Protein AF-A0AAW9KGG6-F1 (afdb_monomer)

Mean predicted aligned error: 2.8 Å

Structure (mmCIF, N/CA/C/O backbone):
data_AF-A0AAW9KGG6-F1
#
_entry.id   AF-A0AAW9KGG6-F1
#
loop_
_atom_site.group_PDB
_atom_site.id
_atom_site.type_symbol
_atom_site.label_atom_id
_atom_site.label_alt_id
_atom_site.label_comp_id
_atom_site.label_asym_id
_atom_site.label_entity_id
_atom_site.label_seq_id
_atom_site.pdbx_PDB_ins_code
_atom_site.Cartn_x
_atom_site.Cartn_y
_atom_site.Cartn_z
_atom_site.occupancy
_atom_site.B_iso_or_equiv
_atom_site.auth_seq_id
_atom_site.auth_comp_id
_atom_site.auth_asym_id
_atom_site.auth_atom_id
_atom_site.pdbx_PDB_model_num
ATOM 1 N N . MET A 1 1 ? -17.019 2.214 8.677 1.00 80.38 1 MET A N 1
ATOM 2 C CA . MET A 1 1 ? -15.685 2.861 8.670 1.00 80.38 1 MET A CA 1
ATOM 3 C C . MET A 1 1 ? -14.866 2.253 7.542 1.00 80.38 1 MET A C 1
ATOM 5 O O . MET A 1 1 ? -14.803 1.029 7.478 1.00 80.38 1 MET A O 1
ATOM 9 N N . LYS A 1 2 ? -14.316 3.058 6.623 1.00 92.00 2 LYS A N 1
ATOM 10 C CA . LYS A 1 2 ? -13.509 2.531 5.507 1.00 92.00 2 LYS A CA 1
ATOM 11 C C . LYS A 1 2 ? -12.157 2.030 6.034 1.00 92.00 2 LYS A C 1
ATOM 13 O O . LYS A 1 2 ? -11.598 2.631 6.952 1.00 92.00 2 LYS A O 1
ATOM 18 N N . LYS A 1 3 ? -11.664 0.920 5.483 1.00 93.31 3 LYS A N 1
ATOM 19 C CA . LYS A 1 3 ? -10.338 0.361 5.785 1.00 93.31 3 LYS A CA 1
ATOM 20 C C . LYS A 1 3 ? -9.383 0.713 4.644 1.00 93.31 3 LYS A C 1
ATOM 22 O O . LYS A 1 3 ? -9.792 0.654 3.489 1.00 93.31 3 LYS A O 1
ATOM 27 N N . LEU A 1 4 ? -8.147 1.071 4.976 1.00 95.06 4 LEU A N 1
ATOM 28 C CA . LEU A 1 4 ? -7.050 1.282 4.033 1.00 95.06 4 LEU A CA 1
ATOM 29 C C . LEU A 1 4 ? -5.925 0.322 4.409 1.00 95.06 4 LEU A C 1
ATOM 31 O O . LEU A 1 4 ? -5.480 0.336 5.555 1.00 95.06 4 LEU A O 1
ATOM 35 N N . ILE A 1 5 ? -5.480 -0.495 3.462 1.00 95.50 5 ILE A N 1
ATOM 36 C CA . ILE A 1 5 ? -4.374 -1.433 3.662 1.00 95.50 5 ILE A CA 1
ATOM 37 C C . ILE A 1 5 ? -3.125 -0.833 3.021 1.00 95.50 5 ILE A C 1
ATOM 39 O O . ILE A 1 5 ? -3.159 -0.392 1.874 1.00 95.50 5 ILE A O 1
ATOM 43 N N . ILE A 1 6 ? -2.030 -0.792 3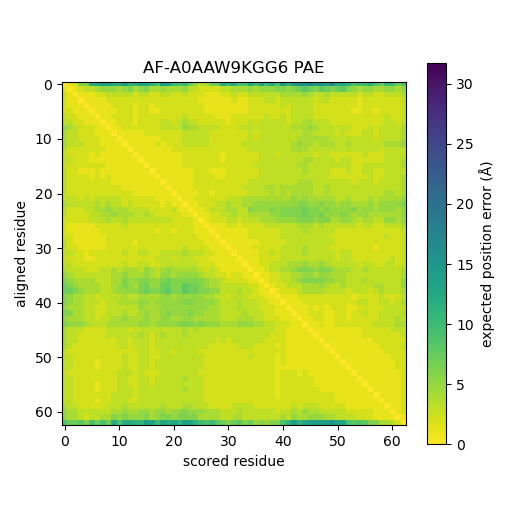.774 1.00 96.00 6 ILE A N 1
ATOM 44 C CA . ILE A 1 6 ? -0.713 -0.389 3.292 1.00 96.00 6 ILE A CA 1
ATOM 45 C C . ILE A 1 6 ? -0.018 -1.640 2.756 1.00 96.00 6 ILE A C 1
ATOM 47 O O . ILE A 1 6 ? 0.390 -2.506 3.529 1.00 96.00 6 ILE A O 1
ATOM 51 N N . ALA A 1 7 ? 0.144 -1.695 1.437 1.00 95.06 7 ALA A N 1
ATOM 52 C CA . ALA A 1 7 ? 0.823 -2.754 0.695 1.00 95.06 7 ALA A CA 1
ATOM 53 C C . ALA A 1 7 ? 2.363 -2.674 0.824 1.00 95.06 7 ALA A C 1
ATOM 55 O O . ALA A 1 7 ? 3.083 -2.446 -0.147 1.00 95.06 7 ALA A O 1
ATOM 56 N N . SER A 1 8 ? 2.880 -2.758 2.053 1.00 92.38 8 SER A N 1
ATOM 57 C CA . SER A 1 8 ? 4.313 -2.660 2.354 1.00 92.38 8 SER A CA 1
ATOM 58 C C . SER A 1 8 ? 4.663 -3.430 3.624 1.00 92.38 8 SER A C 1
ATOM 60 O O . SER A 1 8 ? 3.971 -3.294 4.630 1.00 92.38 8 SER A O 1
ATOM 62 N N . ASN A 1 9 ? 5.800 -4.129 3.605 1.00 90.06 9 ASN A N 1
ATOM 63 C CA . ASN A 1 9 ? 6.405 -4.766 4.783 1.00 90.06 9 ASN A CA 1
ATOM 64 C C . ASN A 1 9 ? 7.400 -3.849 5.524 1.00 90.06 9 ASN A C 1
ATOM 66 O O . ASN A 1 9 ? 7.861 -4.163 6.624 1.00 90.06 9 ASN A O 1
ATOM 70 N N . ASN A 1 10 ? 7.716 -2.674 4.963 1.00 92.44 10 ASN A N 1
ATOM 71 C CA . ASN A 1 10 ? 8.637 -1.721 5.583 1.00 92.44 10 ASN A CA 1
ATOM 72 C C . ASN A 1 10 ? 7.984 -1.013 6.785 1.00 92.44 10 ASN A C 1
ATOM 74 O O . ASN A 1 10 ? 7.190 -0.084 6.621 1.00 92.44 10 ASN A O 1
ATOM 78 N N . GLN A 1 11 ? 8.381 -1.420 7.992 1.00 93.06 11 GLN A N 1
ATOM 79 C CA . GLN A 1 11 ? 7.836 -0.917 9.259 1.00 93.06 11 GLN A CA 1
ATOM 80 C C . GLN A 1 11 ? 8.022 0.596 9.459 1.00 93.06 11 GLN A C 1
ATOM 82 O O . GLN A 1 11 ? 7.135 1.254 10.005 1.00 93.06 11 GLN A O 1
ATOM 87 N N . GLY A 1 12 ? 9.137 1.165 8.986 1.00 96.06 12 GLY A N 1
ATOM 88 C CA . GLY A 1 12 ? 9.389 2.607 9.055 1.00 96.06 12 GLY A CA 1
ATOM 89 C C . GLY A 1 12 ? 8.362 3.393 8.240 1.00 96.06 12 GLY A C 1
ATOM 90 O O . GLY A 1 12 ? 7.653 4.237 8.787 1.00 96.06 12 GLY A O 1
ATOM 91 N N . LYS A 1 13 ? 8.189 3.018 6.964 1.00 93.94 13 LYS A N 1
ATOM 92 C CA . LYS A 1 13 ? 7.194 3.633 6.067 1.00 93.94 13 LYS A CA 1
ATOM 93 C C . LYS A 1 13 ? 5.770 3.490 6.606 1.00 93.94 13 LYS A C 1
ATOM 95 O O . LYS A 1 13 ? 4.995 4.439 6.573 1.00 93.94 13 LYS A O 1
ATOM 100 N N . ILE A 1 14 ? 5.421 2.314 7.131 1.00 95.44 14 ILE A N 1
ATOM 101 C CA . ILE A 1 14 ? 4.093 2.057 7.711 1.00 95.44 14 ILE A CA 1
ATOM 102 C C . ILE A 1 14 ? 3.819 3.006 8.881 1.00 95.44 14 ILE A C 1
ATOM 104 O O . ILE A 1 14 ? 2.734 3.584 8.959 1.00 95.44 14 ILE A O 1
ATOM 108 N N . LYS A 1 15 ? 4.792 3.182 9.783 1.00 96.44 15 LYS A N 1
ATOM 109 C CA . LYS A 1 15 ? 4.663 4.083 10.934 1.00 96.44 15 LYS A CA 1
ATOM 110 C C . LYS A 1 15 ? 4.450 5.531 10.492 1.00 96.44 15 LYS A C 1
ATOM 112 O O . LYS A 1 15 ? 3.577 6.202 11.037 1.00 96.44 15 LYS A O 1
ATOM 117 N N . GLU A 1 16 ? 5.204 5.992 9.497 1.00 97.56 16 GLU A N 1
ATOM 118 C CA . GLU A 1 16 ? 5.072 7.341 8.935 1.00 97.56 16 GLU A CA 1
ATOM 119 C C . GLU A 1 16 ? 3.701 7.559 8.285 1.00 97.56 16 GLU A C 1
ATOM 121 O O . GLU A 1 16 ? 3.016 8.526 8.611 1.00 97.56 16 GLU A O 1
ATOM 126 N N . ILE A 1 17 ? 3.239 6.629 7.443 1.00 96.25 17 ILE A N 1
ATOM 127 C CA . ILE A 1 17 ? 1.928 6.728 6.780 1.00 96.25 17 ILE A CA 1
ATOM 128 C C . ILE A 1 17 ? 0.791 6.711 7.809 1.00 96.25 17 ILE A C 1
ATOM 130 O O . ILE A 1 17 ? -0.118 7.538 7.734 1.00 96.25 17 ILE A O 1
ATOM 134 N N . LYS A 1 18 ? 0.847 5.813 8.805 1.00 95.69 18 LYS A N 1
ATOM 135 C CA . LYS A 1 18 ? -0.132 5.78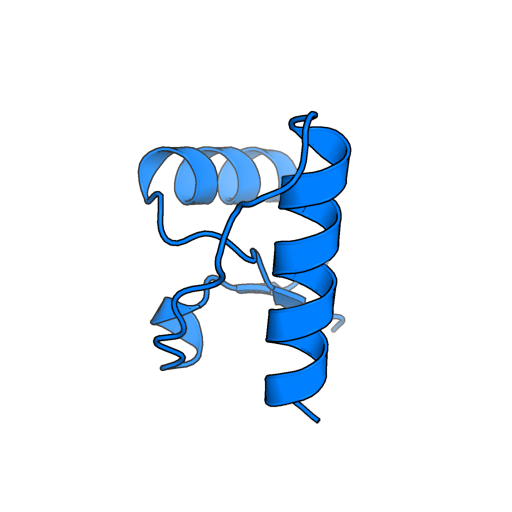4 9.906 1.00 95.69 18 LYS A CA 1
ATOM 136 C C . LYS A 1 18 ? -0.170 7.122 10.649 1.00 95.69 18 LYS A C 1
ATOM 138 O O . LYS A 1 18 ? -1.257 7.585 10.979 1.00 95.69 18 LYS A O 1
ATOM 143 N N . LYS A 1 19 ? 0.988 7.757 10.869 1.00 96.75 19 LYS A N 1
ATOM 144 C CA . LYS A 1 19 ? 1.079 9.071 11.519 1.00 96.75 19 LYS A CA 1
ATOM 145 C C . LYS A 1 19 ? 0.467 10.183 10.665 1.00 96.75 19 LYS A C 1
ATOM 147 O O . LYS A 1 19 ? -0.300 10.982 11.185 1.00 96.75 19 LYS A O 1
ATOM 152 N N . VAL A 1 20 ? 0.760 10.215 9.364 1.00 97.12 20 VAL A N 1
ATOM 153 C CA . VAL A 1 20 ? 0.215 11.221 8.430 1.00 97.12 20 VAL A CA 1
ATOM 154 C C . VAL A 1 20 ? -1.312 11.141 8.338 1.00 97.12 20 VAL A C 1
ATOM 156 O O . VAL A 1 20 ? -1.981 12.167 8.239 1.00 97.12 20 VAL A O 1
ATOM 159 N N . LEU A 1 21 ? -1.874 9.934 8.396 1.00 95.88 21 LEU A N 1
ATOM 160 C CA . LEU A 1 21 ? -3.311 9.698 8.234 1.00 95.88 21 LEU A CA 1
ATOM 161 C C . LEU A 1 21 ? -4.086 9.639 9.563 1.00 95.88 21 LEU A C 1
ATOM 163 O O . LEU A 1 21 ? -5.278 9.340 9.544 1.00 95.88 21 LEU A O 1
ATOM 167 N N . GLU A 1 22 ? -3.451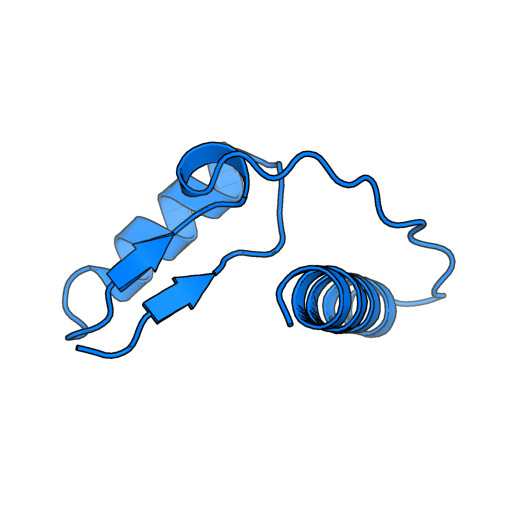 9.926 10.706 1.00 95.00 22 GLU A N 1
ATOM 168 C CA . GLU A 1 22 ? -4.026 9.680 12.042 1.00 95.00 22 GLU A CA 1
ATOM 169 C C . GLU A 1 22 ? -5.339 10.436 12.317 1.00 95.00 22 GLU A C 1
ATOM 171 O O . GLU A 1 22 ? -6.182 9.957 13.071 1.00 95.00 22 GLU A O 1
ATOM 176 N N . ASN A 1 23 ? -5.532 11.592 11.675 1.00 95.69 23 ASN A N 1
ATOM 177 C CA . ASN A 1 23 ? -6.708 12.452 11.853 1.00 95.69 23 ASN A CA 1
ATOM 178 C C . ASN A 1 23 ? -7.797 12.227 10.789 1.00 95.69 23 ASN A C 1
ATOM 180 O O . ASN A 1 23 ? -8.805 12.934 10.771 1.00 95.69 23 ASN A O 1
ATOM 184 N N . ILE A 1 24 ? -7.606 11.271 9.878 1.00 95.38 24 ILE A N 1
ATOM 185 C CA . ILE A 1 24 ? -8.590 10.925 8.849 1.00 95.38 24 ILE A CA 1
ATOM 186 C C . ILE A 1 24 ? -9.455 9.771 9.381 1.00 95.38 24 ILE A C 1
ATOM 188 O O . ILE A 1 24 ? -8.906 8.833 9.958 1.00 95.38 24 ILE A O 1
ATOM 192 N N . PRO A 1 25 ? -10.790 9.765 9.176 1.00 94.19 25 PRO A N 1
ATOM 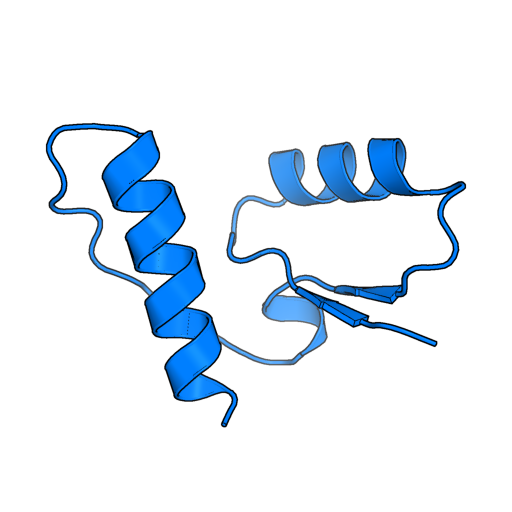193 C CA . PRO A 1 25 ? -11.682 8.689 9.630 1.00 94.19 25 PRO A CA 1
ATOM 194 C C . PRO A 1 25 ? -11.537 7.392 8.798 1.00 94.19 25 PRO A C 1
ATOM 196 O O . PRO A 1 25 ? -12.496 6.875 8.216 1.00 94.19 25 PRO A O 1
ATOM 199 N N . LEU A 1 26 ? -10.317 6.856 8.739 1.00 94.75 26 LEU A N 1
ATOM 200 C CA . LEU A 1 26 ? -9.915 5.628 8.061 1.00 94.75 26 LEU A CA 1
ATOM 201 C C . LEU A 1 26 ? -9.288 4.660 9.063 1.00 94.75 26 LEU A C 1
ATOM 203 O O . LEU A 1 26 ? -8.477 5.039 9.903 1.00 94.75 26 LEU A O 1
ATOM 207 N N . LYS A 1 27 ? -9.607 3.370 8.933 1.00 94.94 27 LYS A N 1
ATOM 208 C CA . LYS A 1 27 ? -8.866 2.313 9.628 1.00 94.94 27 LYS A CA 1
ATOM 209 C C . LYS A 1 27 ? -7.652 1.924 8.787 1.00 94.94 27 LYS A C 1
ATOM 211 O O . LYS A 1 27 ? -7.807 1.172 7.828 1.00 94.94 27 LYS A O 1
ATOM 216 N N . VAL A 1 28 ? -6.475 2.432 9.139 1.00 95.94 28 VAL A N 1
ATOM 217 C CA . VAL A 1 28 ? -5.218 2.126 8.439 1.00 95.94 28 VAL A CA 1
ATOM 218 C C . VAL A 1 28 ? -4.606 0.830 8.986 1.00 95.94 28 VAL A C 1
ATOM 220 O O . VAL A 1 28 ? -4.327 0.728 10.180 1.00 95.94 28 VAL A O 1
ATOM 223 N N . LEU A 1 29 ? -4.403 -0.155 8.114 1.00 95.19 29 LEU A N 1
ATOM 224 C CA . LEU A 1 29 ? -3.881 -1.493 8.409 1.00 95.19 29 LEU A CA 1
ATOM 225 C C . LEU A 1 29 ? -2.608 -1.753 7.594 1.00 95.19 29 LEU A C 1
ATOM 227 O O . LEU A 1 29 ? -2.481 -1.272 6.474 1.00 95.19 29 LEU A O 1
ATOM 231 N N . SER A 1 30 ? -1.672 -2.513 8.144 1.00 95.44 30 SER A N 1
ATOM 232 C CA . SER A 1 30 ? -0.551 -3.125 7.418 1.00 95.44 30 SER A CA 1
ATOM 233 C C . SER A 1 30 ? -0.882 -4.566 7.024 1.00 95.44 30 SER A C 1
ATOM 235 O O . SER A 1 30 ? -1.863 -5.116 7.522 1.00 95.44 30 SER A O 1
ATOM 237 N N . LEU A 1 31 ? -0.056 -5.187 6.178 1.00 93.81 31 LEU A N 1
ATOM 238 C CA . LEU A 1 31 ? -0.178 -6.611 5.827 1.00 93.81 31 LEU A CA 1
ATOM 239 C C . LEU A 1 31 ? -0.089 -7.513 7.069 1.00 93.81 31 LEU A C 1
ATOM 241 O O . LEU A 1 31 ? -0.940 -8.374 7.279 1.00 93.81 31 LEU A O 1
ATOM 245 N N . ASN A 1 32 ? 0.835 -7.198 7.982 1.00 92.62 32 ASN A N 1
ATOM 246 C CA . ASN A 1 32 ? 0.953 -7.885 9.270 1.00 92.62 32 ASN A CA 1
ATOM 247 C C . ASN A 1 32 ? -0.311 -7.756 10.135 1.00 92.62 32 ASN A C 1
ATOM 249 O O . ASN A 1 32 ? -0.708 -8.722 10.779 1.00 92.62 32 ASN A O 1
ATOM 253 N N . ASP A 1 33 ? -0.972 -6.588 10.141 1.00 93.81 33 ASP A N 1
ATOM 254 C CA . ASP A 1 33 ? -2.197 -6.376 10.935 1.00 93.81 33 ASP A CA 1
ATOM 255 C C . ASP A 1 33 ? -3.364 -7.267 10.467 1.00 93.81 33 ASP A C 1
ATOM 257 O O . ASP A 1 33 ? -4.333 -7.455 11.205 1.00 93.81 33 ASP A O 1
ATOM 261 N N . ILE A 1 34 ? -3.298 -7.777 9.234 1.00 93.12 34 ILE A N 1
ATOM 262 C CA . ILE A 1 34 ? -4.302 -8.664 8.635 1.00 93.12 34 ILE A CA 1
ATOM 263 C C . ILE A 1 34 ? -3.791 -10.097 8.431 1.00 93.12 34 I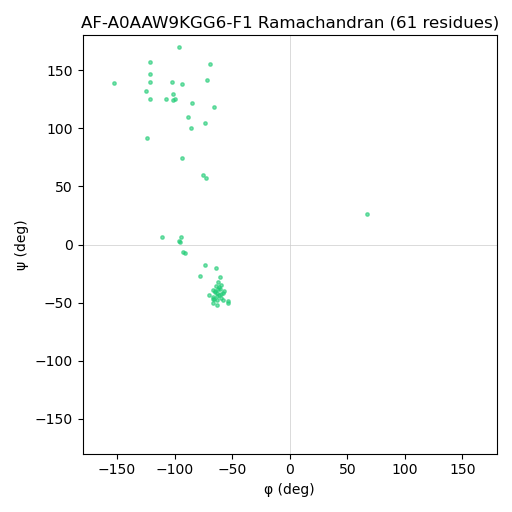LE A C 1
ATOM 265 O O . ILE A 1 34 ? -4.517 -10.909 7.869 1.00 93.12 34 ILE A O 1
ATOM 269 N N . GLY A 1 35 ? -2.586 -10.418 8.915 1.00 91.12 35 GLY A N 1
ATOM 270 C CA . GLY A 1 35 ? -2.003 -11.759 8.819 1.00 91.12 35 GLY A CA 1
ATOM 271 C C . GLY A 1 35 ? -1.655 -12.190 7.394 1.00 91.12 35 GLY A C 1
ATOM 272 O O . GLY A 1 35 ? -1.667 -13.382 7.109 1.00 91.12 35 GLY A O 1
ATOM 273 N N . VAL A 1 36 ? -1.387 -11.232 6.505 1.00 89.62 36 VAL A N 1
ATOM 274 C CA . VAL A 1 36 ? -1.018 -11.491 5.112 1.00 89.62 36 VAL A CA 1
ATOM 275 C C . VAL A 1 36 ? 0.491 -11.387 4.968 1.00 89.62 36 VAL A C 1
ATOM 277 O O . VAL A 1 36 ? 1.074 -10.358 5.305 1.00 89.62 36 VAL A O 1
ATOM 280 N N . ASP A 1 37 ? 1.095 -12.448 4.444 1.00 88.31 37 ASP 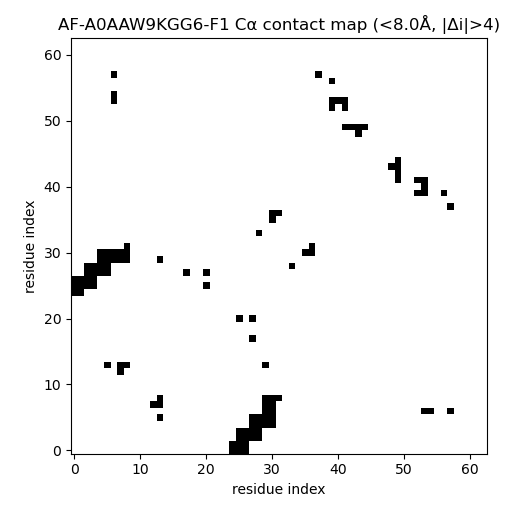A N 1
ATOM 281 C CA . ASP A 1 37 ? 2.516 -12.522 4.121 1.00 88.31 37 ASP A CA 1
ATOM 282 C C . ASP A 1 37 ? 2.651 -12.892 2.642 1.00 88.31 37 ASP A C 1
ATOM 284 O O . ASP A 1 37 ? 2.562 -14.057 2.258 1.00 88.31 37 ASP A O 1
ATOM 288 N N . ILE A 1 38 ? 2.738 -11.859 1.806 1.00 86.75 38 ILE A N 1
ATOM 289 C CA . ILE A 1 38 ? 2.896 -11.970 0.357 1.00 86.75 38 ILE A CA 1
ATOM 290 C C . ILE A 1 38 ? 4.132 -11.169 -0.005 1.00 86.75 38 ILE A C 1
ATOM 292 O O . ILE A 1 38 ? 4.265 -10.006 0.396 1.00 86.75 38 ILE A O 1
ATOM 296 N N . ASP A 1 39 ? 4.997 -11.784 -0.799 1.00 88.06 39 ASP A N 1
ATOM 297 C CA . ASP A 1 39 ? 6.084 -11.095 -1.470 1.00 88.06 39 ASP A CA 1
ATOM 298 C C . ASP A 1 39 ? 5.692 -10.864 -2.930 1.00 88.06 39 ASP A C 1
ATOM 300 O O . ASP A 1 39 ? 5.298 -11.796 -3.631 1.00 88.06 39 ASP A O 1
ATOM 304 N N . VAL A 1 40 ? 5.740 -9.608 -3.361 1.00 91.94 40 VAL A N 1
ATOM 305 C CA . VAL A 1 40 ? 5.364 -9.195 -4.716 1.00 91.94 40 VAL A CA 1
ATOM 306 C C . VAL A 1 40 ? 6.638 -8.847 -5.464 1.00 91.94 40 VAL A C 1
ATOM 308 O O . VAL A 1 40 ? 7.401 -7.987 -5.023 1.00 91.94 40 VAL A O 1
ATOM 311 N N . GLU A 1 41 ? 6.845 -9.481 -6.613 1.00 93.81 41 GLU A N 1
ATOM 312 C CA . GLU A 1 41 ? 8.002 -9.211 -7.461 1.00 93.81 41 GLU A CA 1
ATOM 313 C C . GLU A 1 41 ? 7.951 -7.778 -8.018 1.00 93.81 41 GLU A C 1
ATOM 315 O O . GLU A 1 41 ? 7.043 -7.413 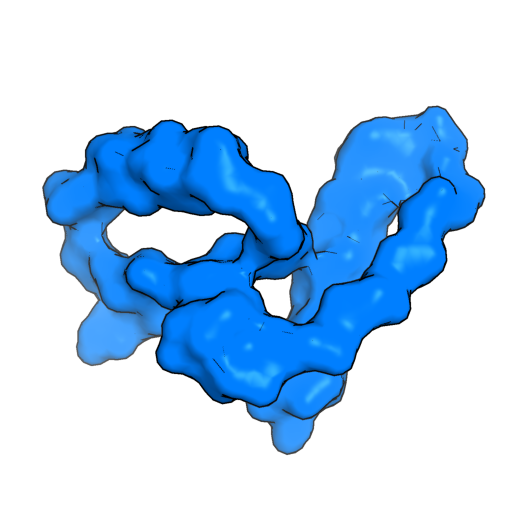-8.765 1.00 93.81 41 GLU A O 1
ATOM 320 N N . GLU A 1 42 ? 8.946 -6.961 -7.673 1.00 93.31 42 GLU A N 1
ATOM 321 C CA . GLU A 1 42 ? 9.103 -5.579 -8.146 1.00 93.31 42 GLU A CA 1
ATOM 322 C C . GLU A 1 42 ? 10.019 -5.528 -9.386 1.00 93.31 42 GLU A C 1
ATOM 324 O O . GLU A 1 42 ? 11.182 -5.136 -9.304 1.00 93.31 42 GLU A O 1
ATOM 329 N N . ASP A 1 43 ? 9.497 -5.948 -10.539 1.00 96.75 43 ASP A N 1
ATOM 330 C CA . ASP A 1 43 ? 10.185 -6.015 -11.845 1.00 96.75 43 ASP A CA 1
ATOM 331 C C . ASP A 1 43 ? 9.949 -4.785 -12.748 1.00 96.75 43 AS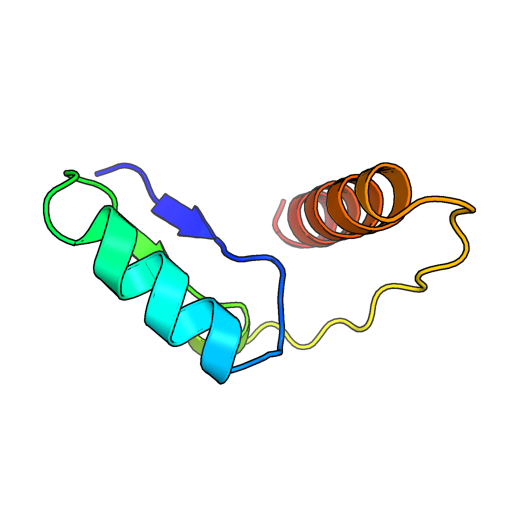P A C 1
ATOM 333 O O . ASP A 1 43 ? 10.433 -4.727 -13.881 1.00 96.75 43 ASP A O 1
ATOM 337 N N . GLY A 1 44 ? 9.208 -3.790 -12.258 1.00 96.12 44 GLY A N 1
ATOM 338 C CA . GLY A 1 44 ? 8.950 -2.536 -12.956 1.00 96.12 44 GLY A CA 1
ATOM 339 C C . GLY A 1 44 ? 10.198 -1.659 -13.079 1.00 96.12 44 GLY A C 1
ATOM 340 O O . GLY A 1 44 ? 11.116 -1.711 -12.258 1.00 96.12 44 GLY A O 1
ATOM 341 N N . ILE A 1 45 ? 10.208 -0.793 -14.092 1.00 98.06 45 ILE A N 1
ATOM 342 C CA . ILE A 1 45 ? 11.320 0.123 -14.389 1.00 98.06 45 ILE A CA 1
ATOM 343 C C . ILE A 1 45 ? 11.298 1.323 -13.430 1.00 98.06 45 ILE A C 1
ATOM 345 O O . ILE A 1 45 ? 12.332 1.931 -13.143 1.00 98.06 45 ILE A O 1
ATOM 349 N N . THR A 1 46 ? 10.120 1.672 -12.917 1.00 98.12 46 THR A N 1
ATOM 350 C CA . THR A 1 46 ? 9.894 2.843 -12.068 1.00 98.12 46 THR A CA 1
ATOM 351 C C . THR A 1 46 ? 9.325 2.475 -10.698 1.00 98.12 46 THR A C 1
ATOM 353 O O . THR A 1 46 ? 8.670 1.451 -10.501 1.00 98.12 46 THR A O 1
ATOM 356 N N . PHE A 1 47 ? 9.521 3.367 -9.722 1.00 95.81 47 PHE A N 1
ATOM 357 C CA . PHE A 1 47 ? 8.905 3.220 -8.400 1.00 95.81 47 PHE A CA 1
ATOM 358 C C . PHE A 1 47 ? 7.374 3.251 -8.451 1.00 95.81 47 PHE A C 1
ATOM 360 O O . PHE A 1 47 ? 6.730 2.599 -7.634 1.00 95.81 47 PHE A O 1
ATOM 367 N N . GLU A 1 48 ? 6.797 4.007 -9.387 1.00 97.44 48 GLU A N 1
ATOM 368 C CA . GLU A 1 48 ? 5.348 4.095 -9.565 1.00 97.44 48 GLU A CA 1
ATOM 369 C C . GLU A 1 48 ? 4.765 2.758 -10.034 1.00 97.44 48 GLU A C 1
ATOM 371 O O . GLU A 1 48 ? 3.804 2.273 -9.434 1.00 97.44 48 GLU A O 1
ATOM 376 N N . GLU A 1 49 ? 5.381 2.128 -11.039 1.00 97.94 49 GLU A N 1
ATOM 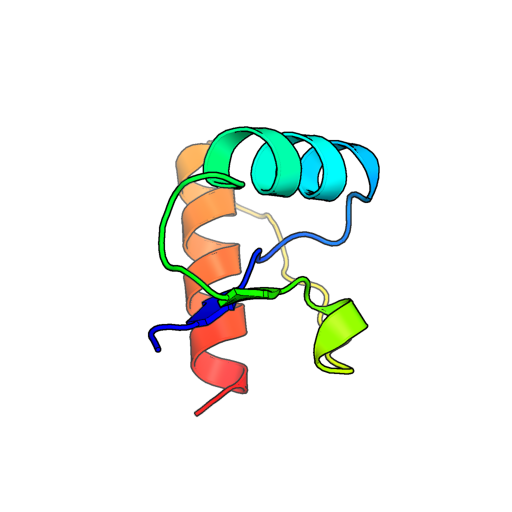377 C CA . GLU A 1 49 ? 4.978 0.806 -11.535 1.00 97.94 49 GLU A CA 1
ATOM 378 C C . GLU A 1 49 ? 5.017 -0.236 -10.419 1.00 97.94 49 GLU A C 1
ATOM 380 O O . GLU A 1 49 ? 4.026 -0.928 -10.189 1.00 97.94 49 GLU A O 1
ATOM 385 N N . ASN A 1 50 ? 6.113 -0.281 -9.660 1.00 96.50 50 ASN A N 1
ATOM 386 C CA . ASN A 1 50 ? 6.270 -1.229 -8.559 1.00 96.50 50 ASN A CA 1
ATOM 387 C C . ASN A 1 50 ? 5.287 -0.964 -7.405 1.00 96.50 50 ASN A C 1
ATOM 389 O O . ASN A 1 50 ? 4.706 -1.894 -6.846 1.00 96.50 50 ASN A O 1
ATOM 393 N N . ALA A 1 51 ? 5.024 0.301 -7.060 1.00 95.31 51 ALA A N 1
ATOM 394 C CA . ALA A 1 51 ? 4.031 0.645 -6.041 1.00 95.31 51 ALA A CA 1
ATOM 395 C C . ALA A 1 51 ? 2.604 0.249 -6.461 1.00 95.31 51 ALA A C 1
ATOM 397 O O . ALA A 1 51 ? 1.831 -0.262 -5.638 1.00 95.31 51 ALA A O 1
ATOM 398 N N . LYS A 1 52 ? 2.261 0.458 -7.738 1.00 96.88 52 LYS A N 1
ATOM 399 C CA . LYS A 1 52 ? 0.975 0.057 -8.312 1.00 96.88 52 LYS A CA 1
ATOM 400 C C . LYS A 1 52 ? 0.838 -1.465 -8.353 1.00 96.88 52 LYS A C 1
ATOM 402 O O . LYS A 1 52 ? -0.151 -1.969 -7.827 1.00 96.88 52 LYS A O 1
ATOM 407 N N . LYS A 1 53 ? 1.835 -2.181 -8.886 1.00 96.69 53 LYS A N 1
ATOM 408 C CA . LYS A 1 53 ? 1.859 -3.653 -8.969 1.00 96.69 53 LYS A CA 1
ATOM 409 C C . LYS A 1 53 ? 1.632 -4.289 -7.599 1.00 96.69 53 LYS A C 1
ATOM 411 O O . LYS A 1 53 ? 0.692 -5.061 -7.439 1.00 96.69 53 LYS A O 1
ATOM 416 N N . LYS A 1 54 ? 2.379 -3.851 -6.578 1.00 95.44 54 LYS A N 1
ATOM 417 C CA . LYS A 1 54 ? 2.176 -4.290 -5.185 1.00 95.44 54 LYS A CA 1
ATOM 418 C C . LYS A 1 54 ? 0.750 -4.095 -4.696 1.00 95.44 54 LYS A C 1
ATOM 420 O O . LYS A 1 54 ? 0.163 -5.003 -4.118 1.00 95.44 54 LYS A O 1
ATOM 425 N N . SER A 1 55 ? 0.193 -2.908 -4.920 1.00 95.44 55 SER A N 1
ATOM 426 C CA . SER A 1 55 ? -1.159 -2.584 -4.462 1.00 95.44 55 SER A CA 1
ATOM 427 C C . SER A 1 55 ? -2.220 -3.443 -5.157 1.00 95.44 55 SER A C 1
ATOM 429 O O . SER A 1 55 ? -3.158 -3.894 -4.505 1.00 95.44 55 SER A O 1
ATOM 431 N N . GLU A 1 56 ? -2.073 -3.685 -6.461 1.00 95.19 56 GLU A N 1
ATOM 432 C CA . GLU A 1 56 ? -2.999 -4.504 -7.247 1.00 95.19 56 GLU A CA 1
ATOM 433 C C . GLU A 1 56 ? -2.915 -5.992 -6.895 1.00 95.19 56 GLU A C 1
ATOM 435 O O . GLU A 1 56 ? -3.954 -6.633 -6.761 1.00 95.19 56 GLU A O 1
ATOM 440 N N . GLU A 1 57 ? -1.715 -6.547 -6.731 1.00 94.94 57 GLU A N 1
ATOM 441 C CA . GLU A 1 57 ? -1.533 -7.961 -6.377 1.00 94.94 57 GLU A CA 1
ATOM 442 C C . GLU A 1 57 ? -2.063 -8.271 -4.981 1.00 94.94 57 GLU A C 1
ATOM 444 O O . GLU A 1 57 ? -2.865 -9.187 -4.817 1.00 94.94 57 GLU A O 1
ATOM 449 N N . ILE A 1 58 ? -1.727 -7.439 -3.994 1.00 93.50 58 ILE A N 1
ATOM 450 C CA . ILE A 1 58 ? -2.260 -7.588 -2.636 1.00 93.50 58 ILE A CA 1
ATOM 451 C C . ILE A 1 58 ? -3.780 -7.430 -2.626 1.00 93.50 58 ILE A C 1
ATOM 453 O O . ILE A 1 58 ? -4.464 -8.147 -1.905 1.00 93.50 58 ILE A O 1
ATOM 457 N N . TYR A 1 59 ? -4.337 -6.511 -3.420 1.00 93.88 59 TYR A N 1
ATOM 458 C CA . TYR A 1 59 ? -5.789 -6.375 -3.519 1.00 93.88 59 TYR A CA 1
ATOM 459 C C . TYR A 1 59 ? -6.450 -7.637 -4.085 1.00 93.88 59 TYR A C 1
ATOM 461 O O . TYR A 1 59 ? -7.484 -8.047 -3.564 1.00 93.88 59 TYR A O 1
ATOM 469 N N . LYS A 1 60 ? -5.856 -8.254 -5.115 1.00 92.75 60 LYS A N 1
ATOM 470 C CA . LYS A 1 60 ? -6.359 -9.498 -5.718 1.00 92.75 60 LYS A CA 1
ATOM 471 C C . LYS A 1 60 ? -6.331 -10.675 -4.746 1.00 92.75 60 LYS A C 1
ATOM 473 O O . LYS A 1 60 ? -7.255 -11.470 -4.784 1.00 92.75 60 LYS A O 1
ATOM 478 N N . GLU A 1 61 ? -5.328 -10.766 -3.876 1.00 88.88 61 GLU A N 1
ATOM 479 C CA . GLU A 1 61 ? -5.237 -11.855 -2.888 1.00 88.88 61 GLU A CA 1
ATOM 480 C C . GLU A 1 61 ? -6.248 -11.708 -1.733 1.00 88.88 61 GLU A C 1
ATOM 482 O O . GLU A 1 61 ? -6.522 -12.649 -0.994 1.00 88.88 61 GLU A O 1
ATOM 487 N N . LEU A 1 62 ? -6.808 -10.510 -1.546 1.00 86.75 62 LEU A N 1
ATOM 488 C CA . LEU A 1 62 ? -7.744 -10.205 -0.460 1.00 86.75 62 LEU A CA 1
ATOM 489 C C . LEU A 1 62 ? -9.225 -10.391 -0.823 1.00 86.75 62 LEU A C 1
ATOM 491 O O . LEU A 1 62 ? -10.074 -10.218 0.062 1.00 86.75 62 LEU A O 1
ATOM 495 N N . ILE A 1 63 ? -9.543 -10.666 -2.091 1.00 81.12 63 ILE A N 1
ATOM 496 C CA . ILE A 1 63 ? -10.912 -10.844 -2.612 1.00 81.12 63 ILE A CA 1
ATOM 497 C C . ILE A 1 63 ? -11.188 -12.300 -2.973 1.00 81.12 63 ILE A C 1
ATOM 499 O O . ILE A 1 63 ? -12.355 -12.705 -2.769 1.00 81.12 63 ILE A O 1
#

Nearest PDB structures (foldseek):
  1k7k-assembly1_A  TM=7.976E-01  e=6.287E-04  Escherichia coli
  2pyu-assembly1_A-2  TM=8.007E-01  e=1.450E-03  Escherichia coli K-12
  3tqu-assembly2_D  TM=8.580E-01  e=7.189E-03  Coxiella burnetii RSA 493
  6evs-assembly1_A  TM=4.422E-01  e=2.491E+00  Peribacillus psychrosaccharolyticus
  5u4u-assembly1_A  TM=4.371E-01  e=2.491E+00  Xenopus laevis

Foldseek 3Di:
DAEDEDLDPPPVVLVVVCVVCVPPPYHYYYCVNVVHDDDFDQPDPDPVVSRVSSVVVVVVVVD

Secondary structure (DSSP, 8-state):
-EEEEE----HHHHHHHHHHTTTSSEEEEETGGGT---------SSHHHHHHHHHHHHHHHT-

InterPro domains:
  IPR002637 RdgB/HAM1 [PF01725] (4-60)
  IPR029001 Inosine triphosphate pyrophosphatase-like [G3DSA:3.90.950.10] (1-62)
  IPR029001 Inosine triphosphate pyrophosphatase-like [SSF52972] (1-60)

Solvent-accessible surface area (backbone atoms only — not comparable to full-atom values): 4007 Å² total; per-residue (Å²): 128,56,76,44,76,44,77,57,88,53,63,67,61,50,53,52,52,52,60,75,47,63,89,48,90,54,50,76,38,43,35,72,79,72,74,51,88,82,86,69,88,72,81,50,95,43,72,65,52,30,55,48,50,36,45,53,53,55,53,61,76,74,111

Organism: Clostridium perfringens (NCBI:txid1502)

pLDDT: mean 93.85, std 3.55, range [80.38, 98.12]

Sequence (63 aa):
MKKLIIASNNQGKIKEIKKVLENIPLKVLSLNDIGVDIDVEEDGITFEENAKKKSEEIYKELI

Radius of gyration: 12.1 Å; Cα contacts (8 Å, |Δi|>4): 56; chains: 1; bounding box: 27×25×26 Å